Protein AF-A0A7S1GF97-F1 (afdb_monomer)

Organism: NCBI:txid1486930

Secondary structure (DSSP, 8-state):
-HHHHHHHGGGGT--TT--EEEEETHHHHHHHHHHHHTT-GGGSTT-TTS----SEEEEES----SS-TT-HHHHTTTTHHHHHIIIIIS-S-TT--S-----

Radius of gyration: 18.34 Å; Cα contacts (8 Å, |Δi|>4): 104; chains: 1; bounding box: 42×33×50 Å

pLDDT: mean 87.62, std 14.38, range [40.0, 98.12]

Foldseek 3Di:
DLLCCLVCQVVVVHHNVAAEEEAEAQSLQVQVCLQPCQQPLVVVPPPSPRRSHHPYYHRHHYDNDPVCPVVPVVVVPPCPVVCCCCVPPVVHHPPPDDDDDDD

Sequence (103 aa):
AMKWIRSNAPRYGANGDFVVCSGESAGGHLASMLALTSHDKTLQPGFEEADTSVKGCVDLYGVHNFVDDQKHFERRDDGAFMRFIEEYVVRHKIGDGSGTHVF

Solvent-accessible surface area (backbone atoms only — not comparable to full-atom values): 6291 Å² total; per-residue (Å²): 110,54,54,57,46,43,77,45,23,61,84,73,78,39,63,39,91,66,40,69,44,64,22,54,35,73,40,6,33,51,27,52,46,49,56,72,42,48,83,46,46,87,83,29,83,96,46,55,86,50,73,40,68,50,78,45,63,46,66,44,78,40,67,82,61,91,82,43,89,83,41,60,66,71,66,43,66,78,48,60,54,56,50,47,41,24,66,72,70,70,63,47,72,94,78,72,90,64,93,73,80,89,125

Structure (mmCIF, N/CA/C/O backbone):
data_AF-A0A7S1GF97-F1
#
_entry.id   AF-A0A7S1GF97-F1
#
loop_
_atom_site.group_PDB
_atom_site.id
_atom_site.type_symbol
_atom_site.label_atom_id
_atom_site.label_alt_id
_atom_site.label_comp_id
_atom_site.label_asym_id
_atom_site.label_entity_id
_atom_site.label_seq_id
_atom_site.pdbx_PDB_ins_code
_atom_site.Cartn_x
_atom_site.Cart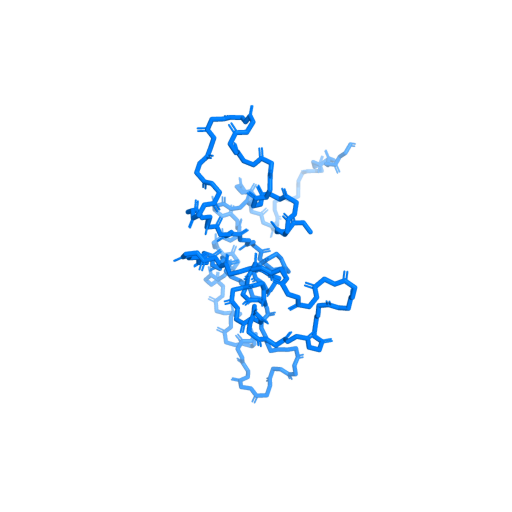n_y
_atom_site.Cartn_z
_at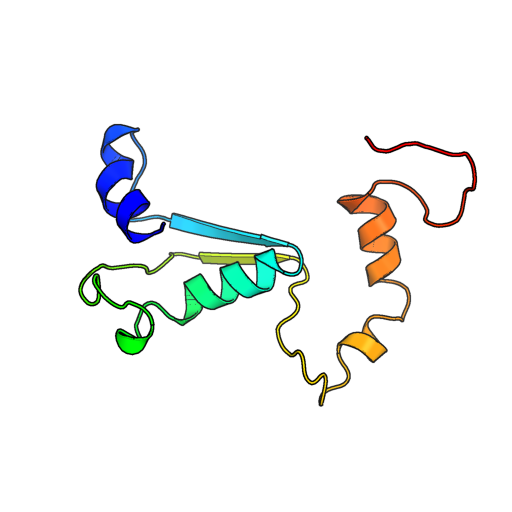om_site.occupancy
_atom_site.B_iso_or_equiv
_atom_site.auth_seq_id
_atom_site.auth_comp_id
_atom_site.auth_asym_id
_atom_site.auth_atom_id
_atom_site.pdbx_PDB_model_num
ATOM 1 N N . ALA A 1 1 ? -3.662 5.487 7.035 1.00 93.19 1 ALA A N 1
ATOM 2 C CA . ALA A 1 1 ? -4.922 5.562 6.259 1.00 93.19 1 ALA A CA 1
ATOM 3 C C . ALA A 1 1 ? -5.870 4.398 6.561 1.00 93.19 1 ALA A C 1
ATOM 5 O O . ALA A 1 1 ? -6.995 4.660 6.965 1.00 93.19 1 ALA A O 1
ATOM 6 N N . MET A 1 2 ? -5.436 3.137 6.433 1.00 96.56 2 MET A N 1
ATOM 7 C CA . MET A 1 2 ? -6.328 1.970 6.548 1.00 96.56 2 MET A CA 1
ATOM 8 C C . MET A 1 2 ? -7.129 1.908 7.860 1.00 96.56 2 MET A C 1
ATOM 10 O O . MET A 1 2 ? -8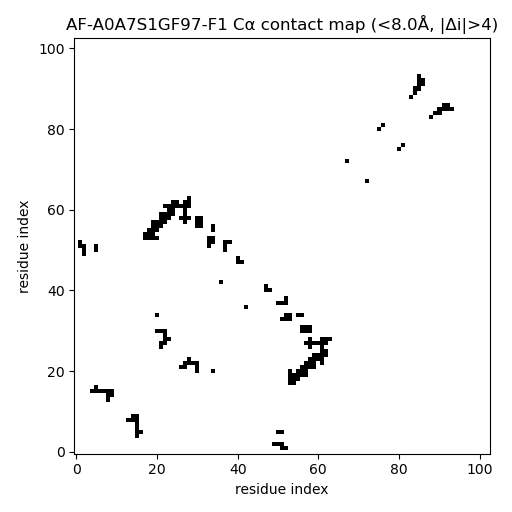.352 1.829 7.815 1.00 96.56 2 MET A O 1
ATOM 14 N N . LYS A 1 3 ? -6.483 2.105 9.020 1.00 96.31 3 LYS A N 1
ATOM 15 C CA . LYS A 1 3 ? -7.170 2.256 10.322 1.00 96.31 3 LYS A CA 1
ATOM 16 C C . LYS A 1 3 ? -8.346 3.241 10.264 1.00 96.31 3 LYS A C 1
ATOM 18 O O . LYS A 1 3 ? -9.431 2.950 10.751 1.00 96.31 3 LYS A O 1
ATOM 23 N N . TRP A 1 4 ? -8.134 4.410 9.655 1.00 97.06 4 TRP A N 1
ATOM 24 C CA . TRP A 1 4 ? -9.171 5.433 9.533 1.00 97.06 4 TRP A CA 1
ATOM 25 C C . TRP A 1 4 ? -10.304 4.963 8.622 1.00 97.06 4 TRP A C 1
ATOM 27 O O . TRP A 1 4 ? -11.464 5.092 9.003 1.00 97.06 4 TRP A O 1
ATOM 37 N N . ILE A 1 5 ? -9.980 4.382 7.463 1.00 96.94 5 ILE A N 1
ATOM 38 C CA . ILE A 1 5 ? -10.978 3.858 6.521 1.00 96.94 5 ILE A CA 1
ATOM 39 C C . ILE A 1 5 ? -11.856 2.823 7.223 1.00 96.94 5 ILE A C 1
ATOM 41 O O . ILE A 1 5 ? -13.077 2.957 7.194 1.00 96.94 5 ILE A O 1
ATOM 45 N N . ARG A 1 6 ? -11.253 1.860 7.931 1.00 95.00 6 ARG A N 1
ATOM 46 C CA . ARG A 1 6 ? -11.987 0.821 8.664 1.00 95.00 6 ARG A CA 1
ATOM 47 C C . ARG A 1 6 ? -12.996 1.421 9.646 1.00 95.00 6 ARG A C 1
ATOM 49 O O . ARG A 1 6 ? -14.159 1.035 9.641 1.00 95.00 6 ARG A O 1
ATOM 56 N N . SER A 1 7 ? -12.581 2.408 10.441 1.00 95.31 7 SER A N 1
ATOM 57 C CA . SER A 1 7 ? -13.449 3.039 11.446 1.00 95.31 7 SER A CA 1
ATOM 58 C C . SER A 1 7 ? -14.484 4.016 10.876 1.00 95.31 7 SER A C 1
ATOM 60 O O . SER A 1 7 ? -15.440 4.354 11.573 1.00 95.31 7 SER A O 1
ATOM 62 N N . ASN A 1 8 ? -14.300 4.516 9.649 1.00 97.25 8 ASN A N 1
ATOM 63 C CA . ASN A 1 8 ? -15.150 5.566 9.077 1.00 97.25 8 ASN A CA 1
ATOM 64 C C . ASN A 1 8 ? -16.034 5.092 7.921 1.00 97.25 8 ASN A C 1
ATOM 66 O O . ASN A 1 8 ? -17.031 5.753 7.645 1.00 97.25 8 ASN A O 1
ATOM 70 N N . ALA A 1 9 ? -15.730 3.962 7.281 1.00 97.38 9 ALA A N 1
ATOM 71 C CA . ALA A 1 9 ? -16.489 3.438 6.146 1.00 97.38 9 ALA A CA 1
ATOM 72 C C . ALA A 1 9 ? -18.014 3.347 6.389 1.00 97.38 9 ALA A C 1
ATOM 74 O O . ALA A 1 9 ? -18.756 3.837 5.531 1.00 97.38 9 ALA A O 1
ATOM 75 N N . PRO A 1 10 ? -18.517 2.874 7.555 1.00 96.19 10 PRO A N 1
ATOM 76 C CA . PRO A 1 10 ? -19.962 2.809 7.799 1.00 96.19 10 PRO A CA 1
ATOM 77 C C . PRO A 1 10 ? -20.665 4.171 7.748 1.00 96.19 10 PRO A C 1
ATOM 79 O O . PRO A 1 10 ? -21.826 4.249 7.356 1.00 96.19 10 PRO A O 1
ATOM 82 N N . ARG A 1 11 ? -19.960 5.263 8.082 1.00 97.88 11 ARG A N 1
ATOM 83 C CA . ARG A 1 11 ? -20.502 6.636 8.033 1.00 97.88 11 ARG A CA 1
ATOM 84 C C . ARG A 1 11 ? -20.847 7.074 6.609 1.00 97.88 11 ARG A C 1
ATOM 86 O O . ARG A 1 11 ? -21.660 7.972 6.431 1.00 97.88 11 ARG A O 1
ATOM 93 N N . TYR A 1 12 ? -20.236 6.430 5.619 1.00 97.25 12 TYR A N 1
ATOM 94 C CA . TYR A 1 12 ? -20.424 6.695 4.197 1.00 97.25 12 TYR A CA 1
ATOM 95 C C . TYR A 1 12 ? -21.174 5.559 3.484 1.00 97.25 12 TYR A C 1
ATOM 97 O O . TYR A 1 12 ? -21.194 5.517 2.259 1.00 97.25 12 TYR A O 1
ATOM 105 N N . GLY A 1 13 ? -21.766 4.616 4.230 1.00 97.44 13 GLY A N 1
ATOM 106 C CA . GLY A 1 13 ? -22.460 3.457 3.657 1.00 97.44 13 GLY A CA 1
ATOM 107 C C . GLY A 1 13 ? -21.537 2.406 3.026 1.00 97.44 13 GLY A C 1
ATOM 108 O O . GLY A 1 13 ? -22.017 1.531 2.311 1.00 97.44 13 GLY A O 1
ATOM 109 N N . ALA A 1 14 ? -20.225 2.470 3.278 1.00 97.12 14 ALA A N 1
ATOM 110 C CA . ALA A 1 14 ? -19.253 1.501 2.779 1.00 97.12 14 ALA A CA 1
ATOM 111 C C . ALA A 1 14 ? -18.994 0.377 3.796 1.00 97.12 14 ALA A C 1
ATOM 113 O O . ALA A 1 14 ? -19.027 0.591 5.011 1.00 97.12 14 ALA A O 1
ATOM 114 N N . ASN A 1 15 ? -18.680 -0.824 3.299 1.00 96.75 15 ASN A N 1
ATOM 115 C CA . ASN A 1 15 ? -18.280 -1.947 4.143 1.00 96.75 15 ASN A CA 1
ATOM 116 C C . ASN A 1 15 ? -16.801 -1.819 4.532 1.00 96.75 15 ASN A C 1
ATOM 118 O O . ASN A 1 15 ? -15.913 -2.122 3.736 1.00 96.75 15 ASN A O 1
ATOM 122 N N . GLY A 1 16 ? -16.548 -1.406 5.774 1.00 95.81 16 GLY A N 1
ATOM 123 C CA . GLY A 1 16 ? -15.198 -1.324 6.322 1.00 95.81 16 GLY A CA 1
ATOM 124 C C . GLY A 1 16 ? -14.460 -2.657 6.272 1.00 95.81 16 GLY A C 1
ATOM 125 O O . GLY A 1 16 ? -13.265 -2.648 6.027 1.00 95.81 16 GLY A O 1
ATOM 126 N N . ASP A 1 17 ? -15.139 -3.793 6.403 1.00 95.88 17 ASP A N 1
ATOM 127 C CA . ASP A 1 17 ? -14.508 -5.117 6.447 1.00 95.88 17 ASP A CA 1
ATOM 128 C C . ASP A 1 17 ? -14.121 -5.650 5.061 1.00 95.88 17 ASP A C 1
ATOM 130 O O . ASP A 1 17 ? -13.412 -6.652 4.959 1.00 95.88 17 ASP A O 1
ATOM 134 N N . PHE A 1 18 ? -14.547 -4.986 3.982 1.00 97.00 18 PHE A N 1
ATOM 135 C CA . PHE A 1 18 ? -14.227 -5.371 2.611 1.00 97.00 18 PHE A CA 1
ATOM 136 C C . PHE A 1 18 ? -13.527 -4.227 1.876 1.00 97.00 18 PHE A C 1
ATOM 138 O O . PHE A 1 18 ? -14.156 -3.397 1.226 1.00 97.00 18 PHE A O 1
ATOM 145 N N . VAL A 1 19 ? -12.198 -4.192 1.980 1.00 97.44 19 VAL A N 1
ATOM 146 C CA . VAL A 1 19 ? -11.361 -3.168 1.341 1.00 97.44 19 VAL A CA 1
ATOM 147 C C . VAL A 1 19 ? -10.346 -3.838 0.432 1.00 97.44 19 VAL A C 1
ATOM 149 O O . VAL A 1 19 ? -9.679 -4.781 0.847 1.00 97.44 19 VAL A O 1
ATOM 152 N N . VAL A 1 20 ? -10.230 -3.344 -0.796 1.00 97.94 20 VAL A N 1
ATOM 153 C CA . VAL A 1 20 ? -9.229 -3.754 -1.788 1.00 97.94 20 VAL A CA 1
ATOM 154 C C . VAL A 1 20 ? -8.357 -2.540 -2.087 1.00 97.94 20 VAL A C 1
ATOM 156 O O . VAL A 1 20 ? -8.881 -1.432 -2.208 1.00 97.94 20 VAL A O 1
ATOM 159 N N . CYS A 1 21 ? -7.044 -2.731 -2.183 1.00 97.62 21 CYS A N 1
ATOM 160 C CA . CYS A 1 21 ? -6.119 -1.689 -2.620 1.00 97.62 21 CYS A CA 1
ATOM 161 C C . CYS A 1 21 ? -5.652 -1.942 -4.057 1.00 97.62 21 CYS A C 1
ATOM 163 O O . CYS A 1 21 ? -5.604 -3.078 -4.527 1.00 97.62 21 CYS A O 1
ATOM 165 N N . SER A 1 22 ? -5.299 -0.871 -4.754 1.00 97.69 22 SER A N 1
ATOM 166 C CA . SER A 1 22 ? -4.685 -0.938 -6.075 1.00 97.69 22 SER A CA 1
ATOM 167 C C . SER A 1 22 ? -3.654 0.166 -6.223 1.00 97.69 22 SER A C 1
ATOM 169 O O . SER A 1 22 ? -3.801 1.233 -5.620 1.00 97.69 22 SER A O 1
ATOM 171 N N . GLY A 1 23 ? -2.638 -0.063 -7.044 1.00 96.94 23 GLY A N 1
ATOM 172 C CA . GLY A 1 23 ? -1.643 0.957 -7.334 1.00 96.94 23 GLY A CA 1
ATOM 173 C C . GLY A 1 23 ? -0.817 0.642 -8.568 1.00 96.94 23 GLY A C 1
ATOM 174 O O . GLY A 1 23 ? -0.694 -0.509 -8.973 1.00 96.94 23 GLY A O 1
ATOM 175 N N . GLU A 1 24 ? -0.244 1.694 -9.140 1.00 94.31 24 GLU A N 1
ATOM 176 C CA . GLU A 1 24 ? 0.577 1.656 -10.347 1.00 94.31 24 GLU A CA 1
ATOM 177 C C . GLU A 1 24 ? 2.019 2.059 -10.023 1.00 94.31 24 GLU A C 1
ATOM 179 O O . GLU A 1 24 ? 2.235 2.999 -9.254 1.00 94.31 24 GLU A O 1
ATOM 184 N N . SER A 1 25 ? 3.021 1.390 -10.603 1.00 93.31 25 SER A N 1
ATOM 185 C CA . SER A 1 25 ? 4.445 1.731 -10.411 1.00 93.31 25 SER A CA 1
ATOM 186 C C . SER A 1 25 ? 4.845 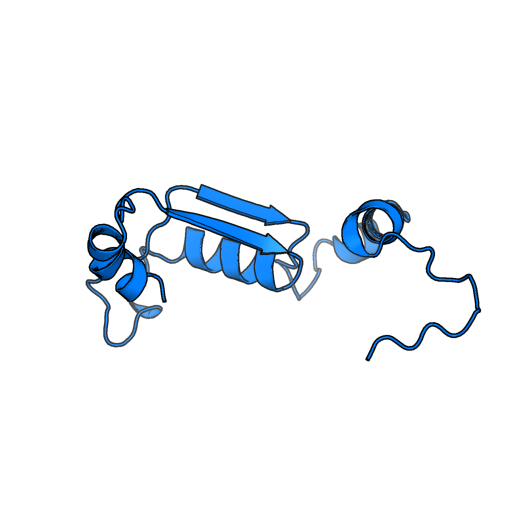1.774 -8.919 1.00 93.31 25 SER A C 1
ATOM 188 O O . SER A 1 25 ? 4.723 0.778 -8.205 1.00 93.31 25 SER A O 1
ATOM 190 N N . ALA A 1 26 ? 5.290 2.918 -8.393 1.00 94.12 26 ALA A N 1
ATOM 191 C CA . ALA A 1 26 ? 5.563 3.090 -6.966 1.00 94.12 26 ALA A CA 1
ATOM 192 C C . ALA A 1 26 ? 4.313 2.846 -6.096 1.00 94.12 26 ALA A C 1
ATOM 194 O O . ALA A 1 26 ? 4.413 2.332 -4.984 1.00 94.12 26 ALA A O 1
ATOM 195 N N . GLY A 1 27 ? 3.123 3.160 -6.614 1.00 96.25 27 GLY A N 1
ATOM 196 C CA . GLY A 1 27 ? 1.854 2.849 -5.964 1.00 96.25 27 GLY A CA 1
ATOM 197 C C . GLY A 1 27 ? 1.583 1.348 -5.881 1.00 96.25 27 GLY A C 1
ATOM 198 O O . GLY A 1 27 ? 1.050 0.904 -4.871 1.00 96.25 27 GLY A O 1
ATOM 199 N N . GLY A 1 28 ? 1.984 0.567 -6.889 1.00 96.06 28 GLY A N 1
ATOM 200 C CA . GLY A 1 28 ? 1.894 -0.899 -6.863 1.00 96.06 28 GLY A CA 1
ATOM 201 C C . GLY A 1 28 ? 2.742 -1.473 -5.730 1.00 96.06 28 GLY A C 1
ATOM 202 O O . GLY A 1 28 ? 2.233 -2.161 -4.848 1.00 96.06 28 GLY A O 1
ATOM 203 N N . HIS A 1 29 ? 3.999 -1.025 -5.634 1.00 95.81 29 HIS A N 1
ATOM 204 C CA . HIS A 1 29 ? 4.874 -1.356 -4.505 1.00 95.81 29 HIS A CA 1
ATOM 205 C C . HIS A 1 29 ? 4.216 -1.073 -3.143 1.00 95.81 29 HIS A C 1
ATOM 207 O O . HIS A 1 29 ? 4.195 -1.941 -2.269 1.00 95.81 29 HIS A O 1
ATOM 213 N N . LEU A 1 30 ? 3.639 0.119 -2.967 1.00 96.62 30 LEU A N 1
ATOM 214 C CA . LEU A 1 30 ? 2.951 0.492 -1.728 1.00 96.62 30 LEU A CA 1
ATOM 215 C C . LEU A 1 30 ? 1.685 -0.339 -1.475 1.00 96.62 30 LEU A C 1
ATOM 217 O O . LEU A 1 30 ? 1.427 -0.711 -0.330 1.00 96.62 30 LEU A O 1
ATOM 221 N N . ALA A 1 31 ? 0.904 -0.646 -2.513 1.00 97.88 31 ALA A N 1
ATOM 222 C CA . ALA A 1 31 ? -0.283 -1.492 -2.409 1.00 97.88 31 ALA A CA 1
ATOM 223 C C . ALA A 1 31 ? 0.094 -2.912 -1.960 1.00 97.88 31 ALA A C 1
ATOM 225 O O . ALA A 1 31 ? -0.515 -3.443 -1.030 1.00 97.88 31 ALA A O 1
ATOM 226 N N . SER A 1 32 ? 1.154 -3.475 -2.544 1.00 96.94 32 SER A N 1
ATOM 227 C CA . SER A 1 32 ? 1.734 -4.760 -2.153 1.00 96.94 32 SER A CA 1
ATOM 228 C C . SER A 1 32 ? 2.247 -4.748 -0.709 1.00 96.94 32 SER A C 1
ATOM 230 O O . SER A 1 32 ? 1.959 -5.673 0.050 1.00 96.94 32 SER A O 1
ATOM 232 N N . MET A 1 33 ? 2.924 -3.679 -0.276 1.00 96.69 33 MET A N 1
ATOM 233 C CA . MET A 1 33 ? 3.337 -3.529 1.125 1.00 96.69 33 MET A CA 1
ATOM 234 C C . MET A 1 33 ? 2.145 -3.482 2.080 1.00 96.69 33 MET A C 1
ATOM 236 O O . MET A 1 33 ? 2.125 -4.237 3.050 1.00 96.69 33 MET A O 1
ATOM 240 N N . LEU A 1 34 ? 1.121 -2.672 1.792 1.00 97.19 34 LEU A N 1
ATOM 241 C CA . LEU A 1 34 ? -0.101 -2.621 2.602 1.00 97.19 34 LEU A CA 1
ATOM 242 C C . LEU A 1 34 ? -0.758 -4.005 2.728 1.00 97.19 34 LEU A C 1
ATOM 244 O O . LEU A 1 34 ? -1.209 -4.377 3.808 1.00 97.19 34 LEU A O 1
ATOM 248 N N . ALA A 1 35 ? -0.791 -4.774 1.639 1.00 97.25 35 ALA A N 1
ATOM 249 C CA . ALA A 1 35 ? -1.428 -6.085 1.611 1.00 97.25 35 ALA A CA 1
ATOM 250 C C . ALA A 1 35 ? -0.678 -7.163 2.400 1.00 97.25 35 ALA A C 1
ATOM 252 O O . ALA A 1 35 ? -1.306 -8.075 2.934 1.00 97.25 35 ALA A O 1
ATOM 253 N N . LEU A 1 36 ? 0.650 -7.068 2.477 1.00 96.81 36 LEU A N 1
ATOM 254 C CA . LEU A 1 36 ? 1.490 -8.121 3.046 1.00 96.81 36 LEU A CA 1
ATOM 255 C C . LEU A 1 36 ? 1.937 -7.849 4.484 1.00 96.81 36 LEU A C 1
ATOM 257 O O . LEU A 1 36 ? 2.386 -8.773 5.151 1.00 96.81 36 LEU A O 1
ATOM 261 N N . THR A 1 37 ? 1.812 -6.620 4.985 1.00 97.12 37 THR A N 1
ATOM 262 C CA . THR A 1 37 ? 2.425 -6.217 6.268 1.00 97.12 37 THR A CA 1
ATOM 263 C C . THR A 1 37 ? 1.446 -6.087 7.432 1.00 97.12 37 THR A C 1
ATOM 265 O O . THR A 1 37 ? 1.876 -5.866 8.559 1.00 97.12 37 THR A O 1
ATOM 268 N N . SER A 1 38 ? 0.141 -6.286 7.218 1.00 95.94 38 SER A N 1
ATOM 269 C CA . SER A 1 38 ? -0.887 -6.024 8.243 1.00 95.94 38 SER A CA 1
ATOM 270 C C . SER A 1 38 ? -0.758 -6.851 9.531 1.00 95.94 38 SER A C 1
ATOM 272 O O . SER A 1 38 ? -1.390 -6.534 10.534 1.00 95.94 38 SER A O 1
ATOM 274 N N . HIS A 1 39 ? 0.007 -7.944 9.501 1.00 94.88 39 HIS A N 1
ATOM 275 C CA . HIS A 1 39 ? 0.251 -8.820 10.647 1.00 94.88 39 HIS A CA 1
ATOM 276 C C . HIS A 1 39 ? 1.513 -8.447 11.442 1.00 94.88 39 HIS A C 1
ATOM 278 O O . HIS A 1 39 ? 1.702 -8.949 12.550 1.00 94.88 39 HIS A O 1
ATOM 284 N N . ASP A 1 40 ? 2.366 -7.568 10.909 1.00 97.06 40 ASP A N 1
ATOM 285 C CA . ASP A 1 40 ? 3.580 -7.115 11.577 1.00 97.06 40 ASP A CA 1
ATOM 286 C C . ASP A 1 40 ? 3.319 -5.809 12.335 1.00 97.06 40 ASP A C 1
ATOM 288 O O . ASP A 1 40 ? 3.328 -4.705 11.787 1.00 97.06 40 ASP A O 1
ATOM 292 N N . LYS A 1 41 ? 3.108 -5.941 13.646 1.00 96.06 41 LYS A N 1
ATOM 293 C CA . LYS A 1 41 ? 2.845 -4.809 14.541 1.00 96.06 41 LYS A CA 1
ATOM 294 C C . LYS A 1 41 ? 4.006 -3.814 14.610 1.00 96.06 41 LYS A C 1
ATOM 296 O O . LYS A 1 41 ? 3.765 -2.646 14.902 1.00 96.06 41 LYS A O 1
ATOM 301 N N . THR A 1 42 ? 5.240 -4.234 14.320 1.00 97.38 42 THR A N 1
ATOM 302 C CA . THR A 1 42 ? 6.409 -3.337 14.353 1.00 97.38 42 THR A CA 1
ATOM 303 C C . THR A 1 42 ? 6.345 -2.266 13.262 1.00 97.38 42 THR A C 1
ATOM 305 O O . THR A 1 42 ? 6.909 -1.185 13.418 1.00 97.38 42 THR A O 1
ATOM 308 N N . LEU A 1 43 ? 5.575 -2.525 12.201 1.00 96.25 43 LEU A N 1
ATOM 309 C CA . LEU A 1 43 ? 5.316 -1.597 11.103 1.00 96.25 43 LEU A CA 1
ATOM 310 C C . LEU A 1 43 ? 4.098 -0.686 11.359 1.00 96.25 43 LEU A C 1
ATOM 312 O O . LEU A 1 43 ? 3.712 0.089 10.484 1.00 96.25 43 LEU A O 1
ATOM 316 N N . GLN A 1 44 ? 3.489 -0.749 12.553 1.00 95.75 44 GLN A N 1
ATOM 317 C CA . GLN A 1 44 ? 2.265 -0.018 12.916 1.00 95.75 44 GLN A CA 1
ATOM 318 C C . GLN A 1 44 ? 2.393 0.836 14.197 1.00 95.75 44 GLN A C 1
ATOM 320 O O . GLN A 1 44 ? 1.498 0.785 15.050 1.00 95.75 44 GLN A O 1
ATOM 325 N N . PRO A 1 45 ? 3.470 1.627 14.372 1.00 96.88 45 PRO A N 1
ATOM 326 C CA . PRO A 1 45 ? 3.712 2.343 15.620 1.00 96.88 45 PRO A CA 1
ATOM 327 C C . PRO A 1 45 ? 2.556 3.294 15.976 1.00 96.88 45 PRO A C 1
ATOM 329 O O . PRO A 1 45 ? 2.147 4.138 15.173 1.00 96.88 45 PRO A O 1
ATOM 332 N N . GLY A 1 46 ? 2.028 3.161 17.194 1.00 97.06 46 GLY A N 1
ATOM 333 C CA . GLY A 1 46 ? 0.908 3.951 17.719 1.00 97.06 46 GLY A CA 1
ATOM 334 C C . GLY A 1 46 ? -0.488 3.455 17.311 1.00 97.06 46 GLY A C 1
ATOM 335 O O . GLY A 1 46 ? -1.497 4.111 17.604 1.00 97.06 46 GLY A O 1
ATOM 336 N N . PHE A 1 47 ? -0.585 2.327 16.606 1.00 96.12 47 PHE A N 1
ATOM 337 C CA . PHE A 1 47 ? -1.851 1.662 16.293 1.00 96.12 47 PHE A CA 1
ATOM 338 C C . PHE A 1 47 ? -1.704 0.152 16.079 1.00 96.12 47 PHE A C 1
ATOM 340 O O . PHE A 1 47 ? -2.390 -0.433 15.249 1.00 96.12 47 PHE A O 1
ATOM 347 N N . GLU A 1 48 ? -0.856 -0.483 16.870 1.00 97.50 48 GLU A N 1
ATOM 348 C CA . GLU A 1 48 ? -0.428 -1.876 16.750 1.00 97.50 48 GLU A CA 1
ATOM 349 C C . GLU A 1 48 ? -1.593 -2.878 16.783 1.00 97.50 48 GLU A C 1
ATOM 351 O O . GLU A 1 48 ? -1.515 -3.939 16.167 1.00 97.50 48 GLU A O 1
ATOM 356 N N . GLU A 1 49 ? -2.691 -2.529 17.460 1.00 95.81 49 GLU A N 1
ATOM 357 C CA . GLU A 1 49 ? -3.907 -3.350 17.555 1.00 95.81 49 GLU A CA 1
ATOM 358 C C . GLU A 1 49 ? -4.956 -3.039 16.474 1.00 95.81 49 GLU A C 1
ATOM 360 O O . GLU A 1 49 ? -6.017 -3.661 16.441 1.00 95.81 49 GLU A O 1
ATOM 365 N N . ALA A 1 50 ? -4.713 -2.059 15.599 1.00 95.44 50 ALA A N 1
ATOM 366 C CA . ALA A 1 50 ? -5.634 -1.772 14.509 1.00 95.44 50 ALA A CA 1
ATOM 367 C C . ALA A 1 50 ? -5.484 -2.813 13.394 1.00 95.44 50 ALA A C 1
ATOM 369 O O . ALA A 1 50 ? -4.386 -3.057 12.896 1.00 95.44 50 ALA A O 1
ATOM 370 N N . ASP A 1 51 ? -6.613 -3.356 12.943 1.00 95.50 51 ASP A N 1
ATOM 371 C CA . ASP A 1 51 ? -6.654 -4.185 11.744 1.00 95.50 51 ASP A CA 1
ATOM 372 C C . ASP A 1 51 ? -6.481 -3.319 10.486 1.00 95.50 51 ASP A C 1
ATOM 374 O O . ASP A 1 51 ? -7.339 -2.500 10.135 1.00 95.50 51 ASP A O 1
ATOM 378 N N . THR A 1 52 ? -5.359 -3.517 9.800 1.00 96.88 52 THR A N 1
ATOM 379 C CA . THR A 1 52 ? -5.010 -2.857 8.536 1.00 96.88 52 THR A CA 1
ATOM 380 C C . THR A 1 52 ? -5.039 -3.806 7.339 1.00 96.88 52 THR A C 1
ATOM 382 O O . THR A 1 52 ? -4.596 -3.429 6.255 1.00 96.88 52 THR A O 1
ATOM 385 N N . SER A 1 53 ? -5.575 -5.019 7.501 1.00 97.38 53 SER A N 1
ATOM 386 C CA . SER A 1 53 ? -5.641 -5.999 6.417 1.00 97.38 53 SER A CA 1
ATOM 387 C C . SER A 1 53 ? -6.511 -5.520 5.249 1.00 97.38 53 SER A C 1
ATOM 389 O O . SER A 1 53 ? -7.460 -4.748 5.399 1.00 97.38 53 SER A O 1
ATOM 391 N N . VAL A 1 54 ? -6.227 -6.006 4.049 1.00 98.00 54 VAL A N 1
ATOM 392 C CA . VAL A 1 54 ? -7.085 -5.812 2.874 1.00 98.00 54 VAL A CA 1
ATOM 393 C C . VAL A 1 54 ? -7.538 -7.172 2.358 1.00 98.00 54 VAL A C 1
ATOM 395 O O . VAL A 1 54 ? -6.887 -8.189 2.580 1.00 98.00 54 VAL A O 1
ATOM 398 N N . LYS A 1 55 ? -8.687 -7.206 1.686 1.00 98.00 55 LYS A N 1
ATOM 399 C CA . LYS A 1 55 ? -9.236 -8.417 1.062 1.00 98.00 55 LYS A CA 1
ATOM 400 C C . LYS A 1 55 ? -8.596 -8.732 -0.282 1.00 98.00 55 LYS A C 1
ATOM 402 O O . LYS A 1 55 ? -8.706 -9.859 -0.749 1.00 98.00 55 LYS A O 1
ATOM 407 N N . GLY A 1 56 ? -7.933 -7.755 -0.892 1.00 97.81 56 GLY A N 1
ATOM 408 C CA . GLY A 1 56 ? -7.217 -7.934 -2.143 1.00 97.81 56 GLY A CA 1
ATOM 409 C C . GLY A 1 56 ? -6.277 -6.774 -2.435 1.00 97.81 56 GLY A C 1
ATOM 410 O O . GLY A 1 56 ? -6.436 -5.678 -1.890 1.00 97.81 56 GLY A O 1
ATOM 411 N N . CYS A 1 57 ? -5.326 -7.044 -3.320 1.00 98.12 57 CYS A N 1
ATOM 412 C CA . CYS A 1 57 ? -4.376 -6.086 -3.862 1.00 98.12 57 CYS A CA 1
ATOM 413 C C . CYS A 1 57 ? -4.329 -6.249 -5.381 1.00 98.12 57 CYS A C 1
ATOM 415 O O . CYS A 1 57 ? -4.226 -7.375 -5.871 1.00 98.12 57 CYS A O 1
ATOM 417 N N . VAL A 1 58 ? -4.400 -5.138 -6.111 1.00 97.81 58 VAL A N 1
ATOM 418 C CA . VAL A 1 58 ? -4.139 -5.090 -7.551 1.00 97.81 58 VAL A CA 1
ATOM 419 C C . VAL A 1 58 ? -2.876 -4.276 -7.783 1.00 97.81 58 VAL A C 1
ATOM 421 O O . VAL A 1 58 ? -2.882 -3.048 -7.688 1.00 97.81 58 VAL A O 1
ATOM 424 N N . ASP A 1 59 ? -1.793 -4.981 -8.084 1.00 96.19 59 ASP A N 1
ATOM 425 C CA . ASP A 1 59 ? -0.509 -4.381 -8.407 1.00 96.19 59 ASP A CA 1
ATOM 426 C C . ASP A 1 59 ? -0.344 -4.236 -9.917 1.00 96.19 59 ASP A C 1
ATOM 428 O O . ASP A 1 59 ? -0.232 -5.223 -10.650 1.00 96.19 59 ASP A O 1
ATOM 432 N N . LEU A 1 60 ? -0.344 -2.994 -10.388 1.00 91.25 60 LEU A N 1
ATOM 433 C CA . LEU A 1 60 ? -0.117 -2.679 -11.784 1.00 91.25 60 LEU A CA 1
ATOM 434 C C . LEU A 1 60 ? 1.342 -2.260 -11.952 1.00 91.25 60 LEU A C 1
ATOM 436 O O . LEU A 1 60 ? 1.741 -1.137 -11.640 1.00 91.25 60 LEU A O 1
ATOM 440 N N . TYR A 1 61 ? 2.138 -3.195 -12.478 1.00 89.12 61 TYR A N 1
ATOM 441 C CA . TYR A 1 61 ? 3.527 -2.981 -12.892 1.00 89.12 61 TYR A CA 1
ATOM 442 C C . TYR A 1 61 ? 4.437 -2.372 -11.804 1.00 89.12 61 TYR A C 1
ATOM 444 O O . TYR A 1 61 ? 5.391 -1.652 -12.129 1.00 89.12 61 TYR A O 1
ATOM 452 N N . GLY A 1 62 ? 4.195 -2.704 -10.535 1.00 92.00 62 GLY A N 1
ATOM 453 C CA . GLY A 1 62 ? 4.979 -2.247 -9.399 1.00 92.00 62 GLY A CA 1
ATOM 454 C C . GLY A 1 62 ? 6.457 -2.633 -9.433 1.00 92.00 62 GLY A C 1
ATOM 455 O O . GLY A 1 62 ? 6.879 -3.630 -10.022 1.00 92.00 62 GLY A O 1
ATOM 456 N N . VAL A 1 63 ? 7.273 -1.789 -8.803 1.00 90.25 63 VAL A N 1
ATOM 457 C CA . VAL A 1 63 ? 8.723 -1.975 -8.647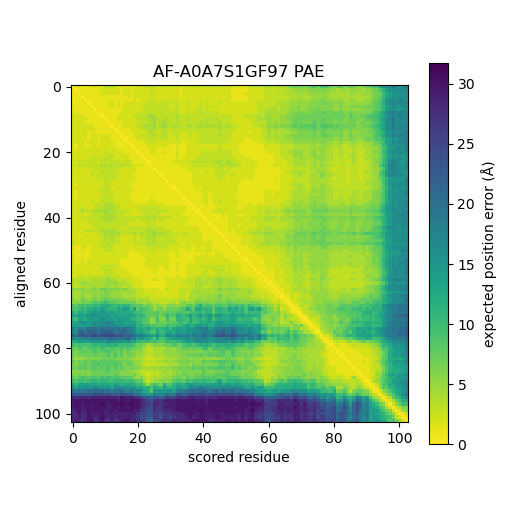 1.00 90.25 63 VAL A CA 1
ATOM 458 C C . VAL A 1 63 ? 8.965 -2.611 -7.276 1.00 90.25 63 VAL A C 1
ATOM 460 O O . VAL A 1 63 ? 8.942 -1.919 -6.265 1.00 90.25 63 VAL A O 1
ATOM 463 N N . HIS A 1 64 ? 9.164 -3.931 -7.209 1.00 89.69 64 HIS A N 1
ATOM 464 C CA . HIS A 1 64 ? 9.268 -4.658 -5.925 1.00 89.69 64 HIS A CA 1
ATOM 465 C C . HIS A 1 64 ? 10.689 -4.921 -5.448 1.00 89.69 64 HIS A C 1
ATOM 467 O O . HIS A 1 64 ? 10.921 -5.028 -4.248 1.00 89.69 64 HIS A O 1
ATOM 473 N N . ASN A 1 65 ? 11.630 -5.022 -6.380 1.00 88.06 65 ASN A N 1
ATOM 474 C CA . ASN A 1 65 ? 13.019 -5.330 -6.094 1.00 88.06 65 ASN A CA 1
ATOM 475 C C . ASN A 1 65 ? 13.906 -4.208 -6.628 1.00 88.06 65 ASN A C 1
ATOM 477 O O . ASN A 1 65 ? 14.177 -4.159 -7.820 1.00 88.06 65 ASN A O 1
ATOM 481 N N . PHE A 1 66 ? 14.357 -3.315 -5.750 1.00 87.06 66 PHE A N 1
ATOM 482 C CA . PHE A 1 66 ? 15.210 -2.185 -6.136 1.00 87.06 66 PHE A CA 1
ATOM 483 C C . PHE A 1 66 ? 16.655 -2.579 -6.455 1.00 87.06 66 PHE A C 1
ATOM 485 O O . PHE A 1 66 ? 17.361 -1.804 -7.090 1.00 87.06 66 PHE A O 1
ATOM 492 N N . VAL A 1 67 ? 17.103 -3.754 -6.004 1.00 89.00 67 VAL A N 1
ATOM 493 C CA . VAL A 1 67 ? 18.463 -4.244 -6.272 1.00 89.00 67 VAL A CA 1
ATOM 494 C C . VAL A 1 67 ? 18.553 -4.858 -7.669 1.00 89.00 67 VAL A C 1
ATOM 496 O O . VAL A 1 67 ? 19.631 -4.899 -8.250 1.00 89.00 67 VAL A O 1
ATOM 499 N N . ASP A 1 68 ? 17.417 -5.309 -8.207 1.00 83.88 68 ASP A N 1
ATOM 500 C CA . ASP A 1 68 ? 17.302 -5.971 -9.508 1.00 83.88 68 ASP A CA 1
ATOM 501 C C . ASP A 1 68 ? 18.302 -7.120 -9.709 1.00 83.88 68 ASP A C 1
ATOM 503 O O . ASP A 1 68 ? 18.763 -7.401 -10.812 1.00 83.88 68 ASP A O 1
ATOM 507 N N . ASP A 1 69 ? 18.629 -7.832 -8.631 1.00 84.06 69 ASP A N 1
ATOM 508 C CA . ASP A 1 69 ? 19.529 -8.9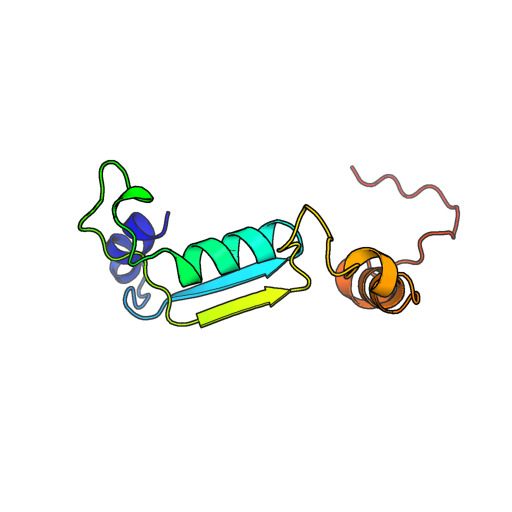92 -8.647 1.00 84.06 69 ASP A CA 1
ATOM 509 C C . ASP A 1 69 ? 19.033 -10.125 -9.567 1.00 84.06 69 ASP A C 1
ATOM 511 O O . ASP A 1 69 ? 19.817 -10.939 -10.056 1.00 84.06 69 ASP A O 1
ATOM 515 N N . GLN A 1 70 ? 17.732 -10.138 -9.860 1.00 79.62 70 GLN A N 1
ATOM 516 C CA . GLN A 1 70 ? 17.076 -11.040 -10.806 1.00 79.62 70 GLN A CA 1
ATOM 517 C C . GLN A 1 70 ? 16.901 -10.456 -12.220 1.00 79.62 70 GLN A C 1
ATOM 519 O O . GLN A 1 70 ? 16.368 -11.151 -13.092 1.00 79.62 70 GLN A O 1
ATOM 524 N N . LYS A 1 71 ? 17.382 -9.229 -12.470 1.00 78.81 71 LYS A N 1
ATOM 525 C CA . LYS A 1 71 ? 17.358 -8.543 -13.774 1.00 78.81 71 LYS A CA 1
ATOM 526 C C . LYS A 1 71 ? 15.949 -8.413 -14.366 1.00 78.81 71 LYS A C 1
ATOM 528 O O . LYS A 1 71 ? 15.747 -8.570 -15.572 1.00 78.81 71 LYS A O 1
ATOM 533 N N . HIS A 1 72 ? 14.953 -8.174 -13.518 1.00 75.50 72 HIS A N 1
ATOM 534 C CA . HIS A 1 72 ? 13.568 -7.939 -13.922 1.00 75.50 72 HIS A CA 1
ATOM 535 C C . HIS A 1 72 ? 13.423 -6.650 -14.723 1.00 75.50 72 HIS A C 1
ATOM 537 O O . HIS A 1 72 ? 12.621 -6.636 -15.655 1.00 75.50 72 HIS A O 1
ATOM 543 N N . PHE A 1 73 ? 14.192 -5.596 -14.420 1.00 73.19 73 PHE A N 1
ATOM 544 C CA . PHE A 1 73 ? 14.137 -4.359 -15.208 1.00 73.19 73 PHE A CA 1
ATOM 545 C C . PHE A 1 73 ? 14.837 -4.501 -16.553 1.00 73.19 73 PHE A C 1
ATOM 547 O O . PHE A 1 73 ? 14.263 -4.100 -17.560 1.00 73.19 73 PHE A O 1
ATOM 554 N N . GLU A 1 74 ? 16.007 -5.145 -16.599 1.00 67.56 74 GLU A N 1
ATOM 555 C CA . GLU A 1 74 ? 16.685 -5.440 -17.874 1.00 67.56 74 GLU A CA 1
ATOM 556 C C . GLU A 1 74 ? 15.796 -6.289 -18.803 1.00 67.56 74 GLU A C 1
ATOM 558 O O . GLU A 1 74 ? 15.719 -6.042 -20.002 1.00 67.56 74 GLU A O 1
ATOM 563 N N . ARG A 1 75 ? 15.071 -7.275 -18.257 1.00 66.12 75 ARG A N 1
ATOM 564 C CA . ARG A 1 75 ? 14.120 -8.100 -19.028 1.00 66.12 75 ARG A CA 1
ATOM 565 C C . ARG A 1 75 ? 12.840 -7.363 -19.417 1.00 66.12 75 ARG A C 1
ATOM 567 O O . ARG A 1 75 ? 12.136 -7.818 -20.312 1.00 66.12 75 ARG A O 1
ATOM 574 N N . ARG A 1 76 ? 12.529 -6.253 -18.747 1.00 68.19 76 ARG A N 1
ATOM 575 C CA . ARG A 1 76 ? 11.382 -5.386 -19.053 1.00 68.19 76 ARG A CA 1
ATOM 576 C C . ARG A 1 76 ? 11.596 -4.530 -20.301 1.00 68.19 76 ARG A C 1
ATOM 578 O O . ARG A 1 76 ? 10.635 -3.940 -20.791 1.00 68.19 76 ARG A O 1
ATOM 585 N N . ASP A 1 77 ? 12.837 -4.443 -20.775 1.00 64.19 77 ASP A N 1
ATOM 586 C CA . ASP A 1 77 ? 13.273 -3.566 -21.864 1.00 64.19 77 ASP A CA 1
ATOM 587 C C . ASP A 1 77 ? 13.054 -4.174 -23.268 1.00 64.19 77 ASP A C 1
ATOM 589 O O . ASP A 1 77 ? 13.502 -3.641 -24.277 1.00 64.19 77 ASP A O 1
ATOM 593 N N . ASP A 1 78 ? 12.289 -5.269 -23.380 1.00 69.81 78 ASP A N 1
ATOM 594 C CA . ASP A 1 78 ? 11.845 -5.859 -24.660 1.00 69.81 78 ASP A CA 1
ATOM 595 C C . ASP A 1 78 ? 10.806 -4.990 -25.420 1.00 69.81 78 ASP A C 1
ATOM 597 O O . ASP A 1 78 ? 10.177 -5.405 -26.404 1.00 69.81 78 ASP A O 1
ATOM 601 N N . GLY A 1 79 ? 10.589 -3.766 -24.936 1.00 76.88 79 GLY A N 1
ATOM 602 C CA . GLY A 1 79 ? 9.630 -2.798 -25.445 1.00 76.88 79 GLY A CA 1
ATOM 603 C C . GLY A 1 79 ? 8.170 -3.118 -25.118 1.00 76.88 79 GLY A C 1
ATOM 604 O O . GLY A 1 79 ? 7.315 -2.283 -25.404 1.00 76.88 79 GLY A O 1
ATOM 605 N N . A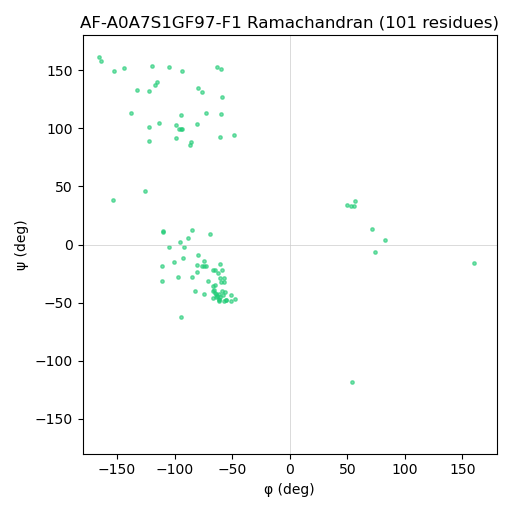LA A 1 80 ? 7.836 -4.272 -24.525 1.00 82.06 80 ALA A N 1
ATOM 606 C CA . ALA A 1 80 ? 6.452 -4.596 -24.167 1.00 82.06 80 ALA A CA 1
ATOM 607 C C . ALA A 1 80 ? 5.922 -3.668 -23.075 1.00 82.06 80 ALA A C 1
ATOM 609 O O . ALA A 1 80 ? 4.790 -3.192 -23.162 1.00 82.06 80 ALA A O 1
ATOM 610 N N . PHE A 1 81 ? 6.763 -3.351 -22.089 1.00 83.88 81 PHE A N 1
ATOM 611 C CA . PHE A 1 81 ? 6.411 -2.392 -21.050 1.00 83.88 81 PHE A CA 1
ATOM 612 C C . PHE A 1 81 ? 6.199 -0.988 -21.622 1.00 83.88 81 PHE A C 1
ATOM 614 O O . PHE A 1 81 ? 5.185 -0.362 -21.327 1.00 83.88 81 PHE A O 1
ATOM 621 N N . MET A 1 82 ? 7.094 -0.520 -22.495 1.00 85.44 82 MET A N 1
ATOM 622 C CA . MET A 1 82 ? 6.947 0.798 -23.119 1.00 85.44 82 MET A CA 1
ATOM 623 C C . MET A 1 82 ? 5.702 0.883 -23.999 1.00 85.44 82 MET A C 1
ATOM 625 O O . MET A 1 82 ? 4.957 1.845 -23.865 1.00 85.44 82 MET A O 1
ATOM 629 N N . ARG A 1 83 ? 5.397 -0.149 -24.800 1.00 86.56 83 ARG A N 1
ATOM 630 C CA . ARG A 1 83 ? 4.128 -0.212 -25.547 1.00 86.56 83 ARG A CA 1
ATOM 631 C C . ARG A 1 83 ? 2.920 -0.131 -24.620 1.00 86.56 83 ARG A C 1
ATOM 633 O O . ARG A 1 83 ? 1.993 0.614 -24.902 1.00 86.56 83 ARG A O 1
ATOM 640 N N . PHE A 1 84 ? 2.939 -0.844 -23.494 1.00 86.94 84 PHE A N 1
ATOM 641 C CA . PHE A 1 84 ? 1.860 -0.754 -22.513 1.00 86.94 84 PHE A CA 1
ATOM 642 C C . PHE A 1 84 ? 1.706 0.671 -21.949 1.00 86.94 84 PHE A C 1
ATOM 644 O O . PHE A 1 84 ? 0.590 1.187 -21.879 1.00 86.94 84 PHE A O 1
ATOM 651 N N . ILE A 1 85 ? 2.815 1.325 -21.587 1.00 88.50 85 ILE A N 1
ATOM 652 C CA . ILE A 1 85 ? 2.803 2.711 -21.105 1.00 88.50 85 ILE A CA 1
ATOM 653 C C . ILE A 1 85 ? 2.255 3.657 -22.181 1.00 88.50 85 ILE A C 1
ATOM 655 O O . ILE A 1 85 ? 1.375 4.462 -21.886 1.00 88.50 85 ILE A O 1
ATOM 659 N N . GLU A 1 86 ? 2.722 3.546 -23.421 1.00 89.38 86 GLU A N 1
ATOM 660 C CA . GLU A 1 86 ? 2.277 4.390 -24.533 1.00 89.38 86 GLU A CA 1
ATOM 661 C C . GLU A 1 86 ? 0.805 4.166 -24.885 1.00 89.38 86 GLU A C 1
ATOM 663 O O . GLU A 1 86 ? 0.088 5.132 -25.118 1.00 89.38 86 GLU A O 1
ATOM 668 N N . GLU A 1 87 ? 0.328 2.922 -24.909 1.00 88.38 87 GLU A N 1
ATOM 669 C CA . GLU A 1 87 ? -1.026 2.587 -25.365 1.00 88.38 87 GLU A CA 1
ATOM 670 C C . GLU A 1 87 ? -2.091 2.782 -24.283 1.00 88.38 87 GLU A C 1
ATOM 672 O O . GLU A 1 87 ? -3.187 3.265 -24.578 1.00 88.38 87 GLU A O 1
ATOM 677 N N . TYR A 1 88 ? -1.793 2.418 -23.033 1.00 86.62 88 TYR A N 1
ATOM 678 C CA . TYR A 1 88 ? -2.811 2.320 -21.982 1.00 86.62 88 TYR A CA 1
ATOM 679 C C . TYR A 1 88 ? -2.682 3.389 -20.903 1.00 86.62 88 TYR A C 1
ATOM 681 O O . TYR A 1 88 ? -3.709 3.818 -20.374 1.00 86.62 88 TYR A O 1
ATOM 689 N N . VAL A 1 89 ? -1.461 3.845 -20.604 1.00 87.81 89 VAL A N 1
ATOM 690 C CA . VAL A 1 89 ? -1.213 4.814 -19.523 1.00 87.81 89 VAL A CA 1
ATOM 691 C C . VAL A 1 89 ? -1.178 6.243 -20.063 1.00 87.81 89 VAL A C 1
ATOM 693 O O . VAL A 1 89 ? -2.027 7.058 -19.717 1.00 87.81 89 VAL A O 1
ATOM 696 N N . VAL A 1 90 ? -0.221 6.548 -20.942 1.00 90.12 90 VAL A N 1
ATOM 697 C CA . VAL A 1 90 ? -0.005 7.891 -21.506 1.00 90.12 90 VAL A CA 1
ATOM 698 C C . VAL A 1 90 ? -0.907 8.141 -22.718 1.00 90.12 90 VAL A C 1
ATOM 700 O O . VAL A 1 90 ? -1.276 9.282 -22.986 1.00 90.12 90 VAL A O 1
ATOM 703 N N . ARG A 1 91 ? -1.295 7.079 -23.439 1.00 84.69 91 ARG A N 1
ATOM 704 C CA . ARG A 1 91 ? -2.044 7.143 -24.710 1.00 84.69 91 ARG A CA 1
ATOM 705 C C . ARG A 1 91 ? -1.348 7.998 -25.781 1.00 84.69 91 ARG A C 1
ATOM 707 O O . ARG A 1 91 ? -2.011 8.647 -26.590 1.00 84.69 91 ARG A O 1
ATOM 714 N N . HIS A 1 92 ? -0.016 8.011 -25.783 1.00 83.50 92 HIS A N 1
ATOM 715 C CA . HIS A 1 92 ? 0.816 8.754 -26.730 1.00 83.50 92 HIS A CA 1
ATOM 716 C C . HIS A 1 92 ? 2.181 8.079 -26.912 1.00 83.50 92 HIS A C 1
ATOM 718 O O . HIS A 1 92 ? 2.690 7.473 -25.970 1.00 83.50 92 HIS A O 1
ATOM 724 N N . LYS A 1 93 ? 2.785 8.212 -28.102 1.00 80.00 93 LYS A N 1
ATOM 725 C CA . LYS A 1 93 ? 4.124 7.682 -28.395 1.00 80.00 93 LYS A CA 1
ATOM 726 C C . LYS A 1 93 ? 5.217 8.592 -27.853 1.00 80.00 93 LYS A C 1
ATOM 728 O O . LYS A 1 93 ? 5.195 9.802 -28.067 1.00 80.00 93 LYS A O 1
ATOM 733 N N . ILE A 1 94 ? 6.218 8.014 -27.206 1.00 68.12 94 ILE A N 1
ATOM 734 C CA . ILE A 1 94 ? 7.369 8.749 -26.690 1.00 68.12 94 ILE A CA 1
ATOM 735 C C . ILE A 1 94 ? 8.388 8.861 -27.832 1.00 68.12 94 ILE A C 1
ATOM 737 O O . ILE A 1 94 ? 9.236 7.997 -28.030 1.00 68.12 94 ILE A O 1
ATOM 741 N N . GLY A 1 95 ? 8.259 9.918 -28.639 1.00 66.06 95 GLY A N 1
ATOM 742 C CA . GLY A 1 95 ? 9.131 10.168 -29.797 1.00 66.06 95 GLY A CA 1
ATOM 743 C C . GLY A 1 95 ? 8.558 11.115 -30.853 1.00 66.06 95 GLY A C 1
ATOM 744 O O . GLY A 1 95 ? 9.317 11.666 -31.652 1.00 66.06 95 GLY A O 1
ATOM 745 N N . ASP A 1 96 ? 7.251 11.378 -30.823 1.00 55.31 96 ASP A N 1
ATOM 746 C CA . ASP A 1 96 ? 6.598 12.276 -31.775 1.00 55.31 96 ASP A CA 1
ATOM 747 C C . ASP A 1 96 ? 6.699 13.719 -31.259 1.00 55.31 96 ASP A C 1
ATOM 749 O O . ASP A 1 96 ? 5.840 14.239 -30.550 1.00 55.31 96 ASP A O 1
ATOM 753 N N . GLY A 1 97 ? 7.824 14.367 -31.567 1.00 52.59 97 GLY A N 1
ATOM 754 C CA . GLY A 1 97 ? 8.090 15.756 -31.214 1.00 52.59 97 GLY A CA 1
ATOM 755 C C . GLY A 1 97 ? 7.078 16.733 -31.823 1.00 52.59 97 GLY A C 1
ATOM 756 O O . GLY A 1 97 ? 7.300 17.282 -32.896 1.00 52.59 97 GLY A O 1
ATOM 757 N N . SER A 1 98 ? 6.016 17.040 -31.085 1.00 48.16 98 SER A N 1
ATOM 758 C CA . SER A 1 98 ? 5.349 18.341 -31.126 1.00 48.16 98 SER A CA 1
ATOM 759 C C . SER A 1 98 ? 5.009 18.730 -29.694 1.00 48.16 98 SER A C 1
ATOM 761 O O . SER A 1 98 ? 4.232 18.039 -29.037 1.00 48.16 98 SER A O 1
ATOM 763 N N . GLY A 1 99 ?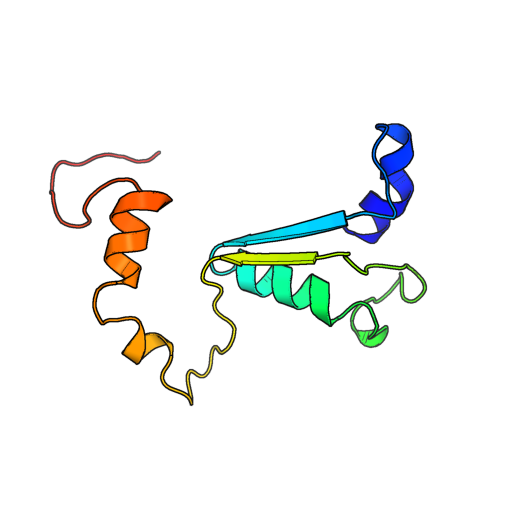 5.662 19.788 -29.206 1.00 50.84 99 GLY A N 1
ATOM 764 C CA . GLY A 1 99 ? 5.659 20.226 -27.812 1.00 50.84 99 GLY A CA 1
ATOM 765 C C . GLY A 1 99 ? 4.268 20.311 -27.197 1.00 50.84 99 GLY A C 1
ATOM 766 O O . GLY A 1 99 ? 3.603 21.340 -27.275 1.00 50.84 99 GLY A O 1
ATOM 767 N N . THR A 1 100 ? 3.862 19.236 -26.531 1.00 49.22 100 THR A N 1
ATOM 768 C CA . THR A 1 100 ? 2.696 19.246 -25.661 1.00 49.22 100 THR A CA 1
ATOM 769 C C . THR A 1 100 ? 3.204 19.549 -24.265 1.00 49.22 100 THR A C 1
ATOM 771 O O . THR A 1 100 ? 3.754 18.691 -23.577 1.00 49.22 100 THR A O 1
ATOM 774 N N . HIS A 1 101 ? 3.073 20.817 -23.882 1.00 45.53 101 HIS A N 1
ATOM 775 C CA . HIS A 1 101 ? 3.178 21.237 -22.497 1.00 45.53 101 HIS A CA 1
ATOM 776 C C . HIS A 1 101 ? 2.092 20.518 -21.696 1.00 45.53 101 HIS A C 1
ATOM 778 O O . HIS A 1 101 ? 0.904 20.773 -21.878 1.00 45.53 101 HIS A O 1
ATOM 784 N N . VAL A 1 102 ? 2.510 19.616 -20.815 1.00 42.81 102 VAL A N 1
ATOM 785 C CA . VAL A 1 102 ? 1.687 19.172 -19.694 1.00 42.81 102 VAL A CA 1
ATOM 786 C C . VAL A 1 102 ? 2.160 19.972 -18.488 1.00 42.81 102 VAL A 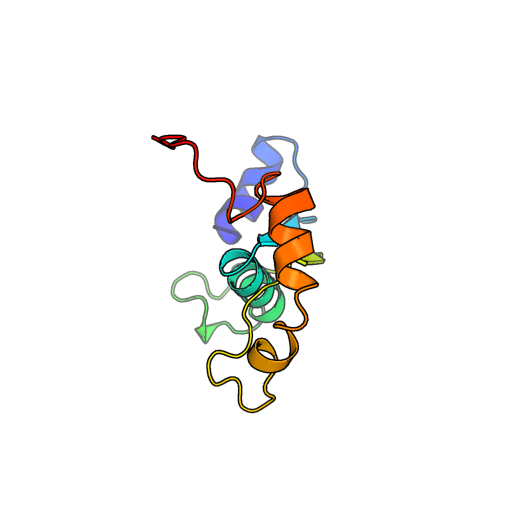C 1
ATOM 788 O O . VAL A 1 102 ? 3.177 19.625 -17.898 1.00 42.81 102 VAL A O 1
ATOM 791 N N . PHE A 1 103 ? 1.505 21.117 -18.282 1.00 40.00 103 PHE A N 1
ATOM 792 C CA . PHE A 1 103 ? 1.061 21.788 -17.047 1.00 40.00 103 PHE A CA 1
ATOM 793 C C . PHE A 1 103 ? 0.628 23.212 -17.410 1.00 40.00 103 PHE A C 1
ATOM 795 O O . PHE A 1 103 ? 1.419 23.919 -18.075 1.00 40.00 103 PHE A O 1
#

InterPro domains:
  IPR029058 Alpha/Beta hydrolase fold [G3DSA:3.40.50.1820] (1-97)
  IPR029058 Alpha/Beta hydrolase fold [SSF53474] (1-70)
  IPR049492 BD-FAE-like domain [PF20434] (1-72)

Mean predicted aligned error: 7.15 Å